Protein AF-A0A326UQ33-F1 (afdb_monomer_lite)

Secondary structure (DSSP, 8-state):
---TT---EEEEEEEBTTTTB-PPPTTBHHHHHHTT-SSEEEEE-GGGTTS-HHHHHTPBPPP--SS-TT-----TTHHHH-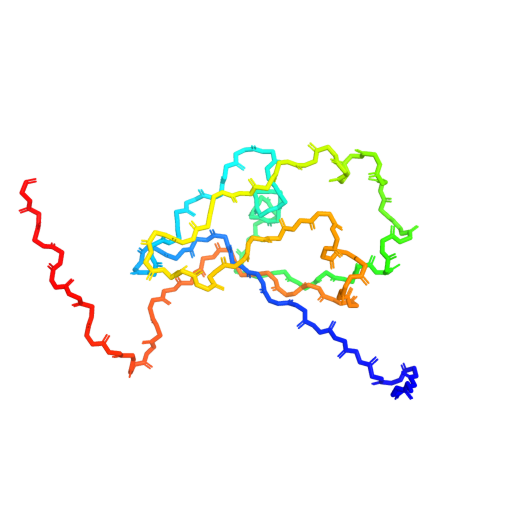SEEEEEEE-PPPTTPPPPP-----

Radius of gyration: 15.44 Å; chains: 1; bounding box: 49×25×42 Å

Foldseek 3Di:
DPDPPDFFEAEEEQDEVLQQRHGWDPQAPSNVLLVVDDFKDKDFLCLVPPPDLVSQQSGDFTDFGPRDPPTDTDHSCNSNVGRMYIYGHYDYDDVVDDDRPPPDDD

Organism: Thermosporothrix hazakensis (NCBI:txid644383)

Structure (mmCIF, N/CA/C/O backbone):
data_AF-A0A326UQ33-F1
#
_entry.id   AF-A0A326UQ33-F1
#
loop_
_atom_site.group_PDB
_atom_site.id
_atom_site.type_symbol
_atom_site.label_atom_id
_atom_site.label_alt_id
_atom_site.label_comp_id
_atom_site.label_asym_id
_atom_site.label_entity_id
_atom_site.label_seq_id
_atom_site.pdbx_PDB_ins_code
_atom_site.Cartn_x
_atom_site.Cartn_y
_atom_site.Cartn_z
_atom_site.occupancy
_atom_site.B_iso_or_equiv
_atom_site.auth_seq_id
_atom_site.auth_comp_id
_atom_site.auth_asym_id
_atom_site.auth_atom_id
_atom_site.pdbx_PDB_model_num
ATOM 1 N N . MET A 1 1 ? -24.751 6.966 1.669 1.00 67.38 1 MET A N 1
ATOM 2 C CA . MET A 1 1 ? -23.766 5.941 2.084 1.00 67.38 1 MET A CA 1
ATOM 3 C C . MET A 1 1 ? -24.245 4.586 1.590 1.00 67.38 1 MET A C 1
ATOM 5 O O . MET A 1 1 ? -25.444 4.355 1.640 1.00 67.38 1 MET A O 1
ATOM 9 N N . LEU A 1 2 ? -23.343 3.726 1.110 1.00 82.56 2 LEU A N 1
ATOM 10 C CA . LEU A 1 2 ? -23.676 2.460 0.432 1.00 82.56 2 LEU A CA 1
ATOM 11 C C . LEU A 1 2 ? -23.938 1.271 1.390 1.00 82.56 2 LEU A C 1
ATOM 13 O O . LEU A 1 2 ? -24.208 0.164 0.939 1.00 82.56 2 LEU A O 1
ATOM 17 N N . GLY A 1 3 ? -23.934 1.508 2.708 1.00 84.19 3 GLY A N 1
ATOM 18 C CA . GLY A 1 3 ? -24.274 0.511 3.731 1.00 84.19 3 GLY A CA 1
ATOM 19 C C . GLY A 1 3 ? -23.118 -0.423 4.109 1.00 84.19 3 GLY A C 1
ATOM 20 O O . GLY A 1 3 ? -22.003 -0.277 3.625 1.00 84.19 3 GLY A O 1
ATOM 21 N N . THR A 1 4 ? -23.388 -1.384 4.998 1.00 83.19 4 THR A N 1
ATOM 22 C CA . THR A 1 4 ? -22.392 -2.297 5.605 1.00 83.19 4 THR A CA 1
ATOM 23 C C . THR A 1 4 ? -21.918 -3.429 4.691 1.00 83.19 4 T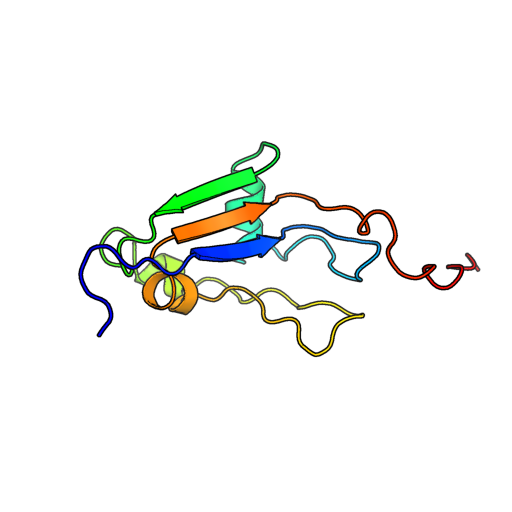HR A C 1
ATOM 25 O O . THR A 1 4 ? -21.045 -4.199 5.079 1.00 83.19 4 THR A O 1
ATOM 28 N N . GLN A 1 5 ? -22.500 -3.555 3.497 1.00 87.69 5 GLN A N 1
ATOM 29 C CA . GLN A 1 5 ? -22.102 -4.541 2.484 1.00 87.69 5 GLN A CA 1
ATOM 30 C C . GLN A 1 5 ? -21.223 -3.938 1.383 1.00 87.69 5 GLN A C 1
ATOM 32 O O . GLN A 1 5 ? -20.773 -4.658 0.496 1.00 87.69 5 GLN A O 1
ATOM 37 N N . TYR A 1 6 ? -20.985 -2.627 1.427 1.00 90.81 6 TYR A N 1
ATOM 38 C CA . TYR A 1 6 ? -20.071 -1.954 0.520 1.00 90.81 6 TYR A CA 1
ATOM 39 C C . TYR A 1 6 ? -18.692 -1.858 1.166 1.00 90.81 6 TYR A C 1
ATOM 41 O O . TYR A 1 6 ? -18.584 -1.382 2.293 1.00 90.81 6 TYR A O 1
ATOM 49 N N . ALA A 1 7 ? -17.663 -2.300 0.445 1.00 92.50 7 ALA A N 1
ATOM 50 C CA . ALA A 1 7 ? -16.277 -2.234 0.886 1.00 92.50 7 ALA A CA 1
ATOM 51 C C . ALA A 1 7 ? -15.407 -1.594 -0.198 1.00 92.50 7 ALA A C 1
ATOM 53 O O . ALA A 1 7 ? -15.562 -1.895 -1.386 1.00 92.50 7 ALA A O 1
ATOM 54 N N . ILE A 1 8 ? -14.477 -0.744 0.221 1.00 94.12 8 ILE A N 1
ATOM 55 C CA . ILE A 1 8 ? -13.459 -0.146 -0.637 1.00 94.12 8 ILE A CA 1
ATOM 56 C C . ILE A 1 8 ? -12.153 -0.908 -0.425 1.00 94.12 8 ILE A C 1
ATOM 58 O O . ILE A 1 8 ? -11.629 -0.980 0.688 1.00 94.12 8 ILE A O 1
ATOM 62 N N . ILE A 1 9 ? -11.629 -1.480 -1.508 1.00 95.62 9 ILE A N 1
ATOM 63 C CA . ILE A 1 9 ? -10.348 -2.185 -1.507 1.00 95.62 9 ILE A CA 1
ATOM 64 C C . ILE A 1 9 ? -9.324 -1.311 -2.223 1.00 95.62 9 ILE A C 1
ATOM 66 O O . ILE A 1 9 ? -9.451 -1.064 -3.423 1.00 95.62 9 ILE A O 1
ATOM 70 N N . GLY A 1 10 ? -8.314 -0.857 -1.486 1.00 94.62 10 GLY A N 1
ATOM 71 C CA . GLY A 1 10 ? -7.138 -0.212 -2.060 1.00 94.62 10 GLY A CA 1
ATOM 72 C C . GLY A 1 10 ? -6.142 -1.264 -2.536 1.00 94.62 10 GLY A C 1
ATOM 73 O O . GLY A 1 10 ? -5.947 -2.284 -1.873 1.00 94.62 10 GLY A O 1
ATOM 74 N N . THR A 1 11 ? -5.499 -1.030 -3.677 1.00 94.19 11 THR A N 1
ATOM 75 C CA . THR A 1 11 ? -4.429 -1.897 -4.182 1.00 94.19 11 THR A CA 1
ATOM 76 C C . THR A 1 11 ? -3.091 -1.181 -4.122 1.00 94.19 11 THR A C 1
ATOM 78 O O . THR A 1 11 ? -2.973 -0.074 -4.643 1.00 94.19 11 THR A O 1
ATOM 81 N N . GLY A 1 12 ? -2.086 -1.826 -3.538 1.00 93.88 12 GLY A N 1
ATOM 82 C CA . GLY A 1 12 ? -0.712 -1.334 -3.492 1.00 93.88 12 GLY A CA 1
ATOM 83 C C . GLY A 1 12 ? 0.267 -2.318 -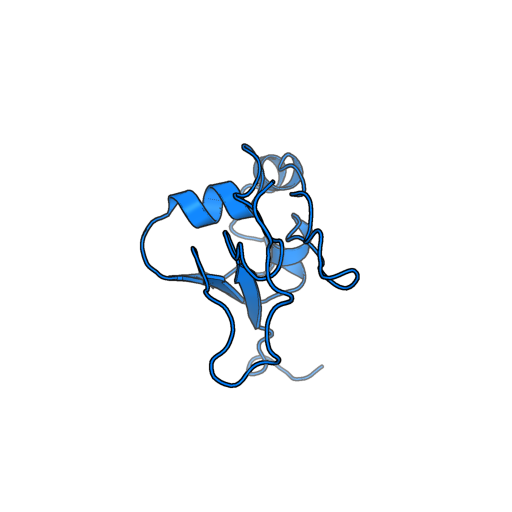4.124 1.00 93.88 12 GLY A C 1
ATOM 84 O O . GLY A 1 12 ? -0.027 -3.507 -4.264 1.00 93.88 12 GLY A O 1
ATOM 85 N N . VAL A 1 13 ? 1.446 -1.815 -4.485 1.00 94.56 13 VAL A N 1
ATOM 86 C CA . VAL A 1 13 ? 2.536 -2.618 -5.046 1.00 94.56 13 VAL A CA 1
ATOM 87 C C . VAL A 1 13 ? 3.873 -2.260 -4.397 1.00 94.56 13 VAL A C 1
ATOM 89 O O . VAL A 1 13 ? 4.161 -1.086 -4.152 1.00 94.56 13 VAL A O 1
ATOM 92 N N . GLY A 1 14 ? 4.694 -3.274 -4.124 1.00 95.00 14 GLY A N 1
ATOM 93 C CA . GLY A 1 14 ? 6.067 -3.109 -3.650 1.00 95.00 14 GLY A CA 1
ATOM 94 C C . GLY A 1 14 ? 7.005 -2.712 -4.786 1.00 95.00 14 GLY A C 1
ATOM 95 O O . GLY A 1 14 ? 7.521 -1.595 -4.799 1.00 95.00 14 GLY A O 1
ATOM 96 N N . VAL A 1 15 ? 7.196 -3.600 -5.760 1.00 94.44 15 VAL A N 1
ATOM 97 C CA . VAL A 1 15 ? 8.128 -3.411 -6.884 1.00 94.44 15 VAL A CA 1
ATOM 98 C C . VAL A 1 15 ? 7.420 -3.577 -8.225 1.00 94.44 15 VAL A C 1
ATOM 100 O O . VAL A 1 15 ? 6.645 -4.507 -8.425 1.00 94.44 15 VAL A O 1
ATOM 103 N N . SER A 1 16 ? 7.725 -2.693 -9.173 1.00 93.00 16 SER A N 1
ATOM 104 C CA . SER A 1 16 ? 7.415 -2.886 -10.591 1.00 93.00 16 SER A CA 1
ATOM 105 C C . SER A 1 16 ? 8.402 -2.089 -11.442 1.00 93.00 16 SER A C 1
ATOM 107 O O . SER A 1 16 ? 8.191 -0.910 -11.751 1.00 93.00 16 SER A O 1
ATOM 109 N N . LYS A 1 17 ? 9.530 -2.717 -11.783 1.00 91.00 17 LYS A N 1
ATOM 110 C CA . LYS A 1 17 ? 10.682 -2.044 -12.409 1.00 91.00 17 LYS A CA 1
ATOM 111 C C . LYS A 1 17 ? 10.329 -1.462 -13.773 1.00 91.00 17 LYS A C 1
ATOM 113 O O . LYS A 1 17 ? 10.680 -0.321 -14.079 1.00 91.00 17 LYS A O 1
ATOM 118 N N . GLU A 1 18 ? 9.579 -2.210 -14.569 1.00 89.06 18 GLU A N 1
ATOM 119 C CA . GLU A 1 18 ? 9.123 -1.816 -15.900 1.00 89.06 18 GLU A CA 1
ATOM 120 C C . GLU A 1 18 ? 8.277 -0.541 -15.840 1.00 89.06 18 GLU A C 1
ATOM 122 O O . GLU A 1 18 ? 8.440 0.354 -16.676 1.00 89.06 18 GLU A O 1
ATOM 127 N N . ASN A 1 19 ? 7.462 -0.414 -14.789 1.00 88.25 19 ASN A N 1
ATOM 128 C CA . ASN A 1 19 ? 6.619 0.745 -14.504 1.00 88.25 19 ASN A CA 1
ATOM 129 C C . ASN A 1 19 ? 7.331 1.830 -13.673 1.00 88.25 19 ASN A C 1
ATOM 131 O O . ASN A 1 19 ? 6.684 2.762 -13.197 1.00 88.25 19 ASN A O 1
ATOM 135 N N . GLY A 1 20 ? 8.653 1.741 -13.492 1.00 90.38 20 GLY A N 1
ATOM 136 C CA . GLY A 1 20 ? 9.442 2.749 -12.777 1.00 90.38 20 GLY A CA 1
ATOM 137 C C . GLY A 1 20 ? 9.195 2.790 -11.268 1.00 90.38 20 GLY A C 1
ATOM 138 O O . GLY A 1 20 ? 9.450 3.818 -10.644 1.00 90.38 20 GLY A O 1
ATOM 139 N N . ILE A 1 21 ? 8.681 1.706 -10.686 1.00 93.00 21 ILE A N 1
ATOM 140 C CA . ILE A 1 21 ? 8.443 1.556 -9.248 1.00 93.00 21 ILE A CA 1
ATOM 141 C C . ILE A 1 21 ? 9.577 0.694 -8.686 1.00 93.00 21 ILE A C 1
ATOM 143 O O . ILE A 1 21 ? 9.603 -0.524 -8.866 1.00 93.00 21 ILE A O 1
ATOM 147 N N . ALA A 1 22 ? 10.545 1.341 -8.041 1.00 93.06 22 ALA A N 1
ATOM 148 C CA . ALA A 1 22 ? 11.677 0.667 -7.409 1.00 93.06 22 ALA A CA 1
ATOM 149 C C . ALA A 1 22 ? 11.267 -0.035 -6.101 1.00 93.06 22 ALA A C 1
ATOM 151 O O . ALA A 1 22 ? 10.114 0.047 -5.676 1.00 93.06 22 ALA A O 1
ATOM 152 N N . SER A 1 23 ? 12.217 -0.704 -5.444 1.00 93.88 23 SER A N 1
ATOM 153 C CA . SER A 1 23 ? 12.018 -1.190 -4.076 1.00 93.88 23 SER A CA 1
ATOM 154 C C . SER A 1 23 ? 11.608 -0.047 -3.147 1.00 93.88 23 SER A C 1
ATOM 156 O O . SER A 1 23 ? 12.190 1.035 -3.245 1.00 93.88 23 SER A O 1
ATOM 158 N N . PRO A 1 24 ? 10.614 -0.264 -2.270 1.00 94.81 24 PRO A N 1
ATOM 159 C CA . PRO A 1 24 ? 10.174 0.762 -1.337 1.00 94.81 24 PRO A CA 1
ATOM 160 C C . PRO A 1 24 ? 11.281 1.086 -0.329 1.00 94.81 24 PRO A C 1
ATOM 162 O O . PRO A 1 24 ? 12.035 0.203 0.089 1.00 94.81 24 PRO A O 1
ATOM 165 N N . GLU A 1 25 ? 11.370 2.351 0.067 1.00 94.81 25 GLU A N 1
ATOM 166 C CA . GLU A 1 25 ? 12.353 2.821 1.037 1.00 94.81 25 GLU A CA 1
ATOM 167 C C . GLU A 1 25 ? 12.099 2.223 2.423 1.00 94.81 25 GLU A C 1
ATOM 169 O O . GLU A 1 25 ? 10.952 2.021 2.836 1.00 94.81 25 GLU A O 1
ATOM 174 N N . GLU A 1 26 ? 13.176 1.965 3.168 1.00 93.56 26 GLU A N 1
ATOM 175 C CA . GLU A 1 26 ? 13.079 1.474 4.540 1.00 93.56 26 GLU A CA 1
ATOM 176 C C . GLU A 1 26 ? 12.237 2.425 5.404 1.00 93.56 26 GLU A C 1
ATOM 178 O O . GLU A 1 26 ? 12.315 3.648 5.294 1.00 93.56 26 GLU A O 1
ATOM 183 N N . GLY A 1 27 ? 11.391 1.849 6.258 1.00 91.19 27 GLY A N 1
ATOM 184 C CA . GLY A 1 27 ? 10.482 2.613 7.112 1.00 91.19 27 GLY A CA 1
ATOM 185 C C . GLY A 1 27 ? 9.189 3.059 6.428 1.00 91.19 27 GLY A C 1
ATOM 186 O O . GLY A 1 27 ? 8.300 3.549 7.126 1.00 91.19 27 GLY A O 1
ATOM 187 N N . SER A 1 28 ? 9.035 2.842 5.116 1.00 94.38 28 SER A N 1
ATOM 188 C CA . SER A 1 28 ? 7.750 3.036 4.439 1.00 94.38 28 SER A CA 1
ATOM 189 C C . SER A 1 28 ? 6.744 1.926 4.735 1.00 94.38 28 SER A C 1
ATOM 191 O O . SER A 1 28 ? 7.102 0.809 5.134 1.00 94.38 28 SER A O 1
ATOM 193 N N . LEU A 1 29 ? 5.461 2.228 4.527 1.00 93.25 29 LEU A N 1
ATOM 194 C CA . LEU A 1 29 ? 4.395 1.240 4.661 1.00 93.25 29 LEU A CA 1
ATOM 195 C C . LEU A 1 29 ? 4.589 0.084 3.670 1.00 93.25 29 LEU A C 1
ATOM 197 O O . LEU A 1 29 ? 4.528 -1.083 4.058 1.00 93.25 29 LEU A O 1
ATOM 201 N N . GLU A 1 30 ? 4.902 0.385 2.414 1.00 95.12 30 GLU A N 1
ATOM 202 C CA . GLU A 1 30 ? 5.151 -0.619 1.383 1.00 95.12 30 GLU A CA 1
ATOM 203 C C . GLU A 1 30 ? 6.363 -1.494 1.703 1.00 95.12 30 GLU A C 1
ATOM 205 O O . GLU A 1 30 ? 6.325 -2.687 1.405 1.00 95.12 30 GLU A O 1
ATOM 210 N N . ALA A 1 31 ? 7.407 -0.971 2.354 1.00 94.44 31 ALA A N 1
ATOM 211 C CA . ALA A 1 31 ? 8.527 -1.798 2.806 1.00 94.44 31 ALA A CA 1
ATOM 212 C C . ALA A 1 31 ? 8.092 -2.809 3.875 1.00 94.44 31 ALA A C 1
ATOM 214 O O . ALA A 1 31 ? 8.437 -3.990 3.783 1.00 94.44 31 ALA A O 1
ATOM 215 N N . ARG A 1 32 ? 7.270 -2.385 4.845 1.00 92.56 32 ARG A N 1
ATOM 216 C CA . ARG A 1 32 ? 6.713 -3.293 5.865 1.00 92.56 32 ARG A CA 1
ATOM 217 C C . ARG A 1 32 ? 5.808 -4.357 5.253 1.00 92.56 32 ARG A C 1
ATOM 219 O O . ARG A 1 32 ? 5.910 -5.522 5.625 1.00 92.56 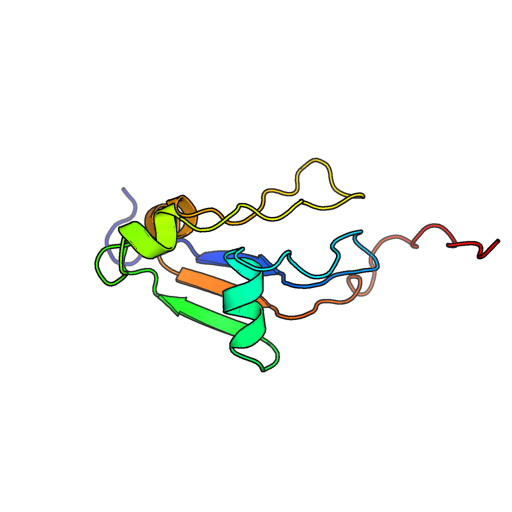32 ARG A O 1
ATOM 226 N N . LEU A 1 33 ? 4.952 -3.970 4.308 1.00 92.56 33 LEU A N 1
ATOM 227 C CA . LEU A 1 33 ? 4.070 -4.904 3.607 1.00 92.56 33 LEU A CA 1
ATOM 228 C C . LEU A 1 33 ? 4.867 -5.872 2.729 1.00 92.56 33 LEU A C 1
ATOM 230 O O . LEU A 1 33 ? 4.590 -7.067 2.734 1.00 92.56 33 LEU A O 1
ATOM 234 N N . THR A 1 34 ? 5.917 -5.395 2.058 1.00 93.62 34 THR A N 1
ATOM 235 C CA . THR A 1 34 ? 6.811 -6.245 1.260 1.00 93.62 34 THR A CA 1
ATOM 236 C C . THR A 1 34 ? 7.535 -7.273 2.133 1.00 93.62 34 THR A C 1
ATOM 238 O O . THR A 1 34 ? 7.698 -8.425 1.726 1.00 93.62 34 THR A O 1
ATOM 241 N N . ALA A 1 35 ? 7.913 -6.894 3.357 1.00 93.25 35 ALA A N 1
ATOM 242 C CA . ALA A 1 35 ? 8.585 -7.772 4.312 1.00 93.25 35 ALA A CA 1
ATOM 243 C C . ALA A 1 35 ? 7.698 -8.906 4.864 1.00 93.25 35 ALA A C 1
ATOM 245 O O . ALA A 1 35 ? 8.237 -9.861 5.421 1.00 93.25 35 ALA A O 1
ATOM 246 N N . LEU A 1 36 ? 6.370 -8.855 4.679 1.00 90.94 36 LEU A N 1
ATOM 247 C CA . LEU A 1 36 ? 5.479 -9.979 5.016 1.00 90.94 36 LEU A CA 1
ATOM 248 C C . LEU A 1 36 ? 5.796 -11.241 4.192 1.00 90.94 36 LEU A C 1
ATOM 250 O O . LEU A 1 36 ? 5.450 -12.346 4.609 1.00 90.94 36 LEU A O 1
ATOM 254 N N . GLY A 1 37 ? 6.486 -11.077 3.056 1.00 86.25 37 GLY A N 1
ATOM 255 C CA . GLY A 1 37 ? 6.830 -12.149 2.128 1.00 86.25 37 GLY A CA 1
ATOM 256 C C . GLY A 1 37 ? 5.627 -12.713 1.361 1.00 86.25 37 GLY A C 1
ATOM 257 O O . GLY A 1 37 ? 4.472 -12.416 1.646 1.00 86.25 37 GLY A O 1
ATOM 258 N N . GLY A 1 38 ? 5.912 -13.563 0.372 1.00 90.50 38 GLY A N 1
ATOM 259 C CA . GLY A 1 38 ? 4.897 -14.135 -0.516 1.00 90.50 38 GLY A CA 1
ATOM 260 C C . GLY A 1 38 ? 4.625 -13.283 -1.759 1.00 90.50 38 GLY A C 1
ATOM 261 O O . GLY A 1 38 ? 5.342 -12.331 -2.049 1.00 90.50 38 GLY A O 1
ATOM 262 N N . ALA A 1 39 ? 3.614 -13.676 -2.539 1.00 92.38 39 ALA A N 1
ATOM 263 C CA . ALA A 1 39 ? 3.259 -12.986 -3.784 1.00 92.38 39 ALA A CA 1
ATOM 264 C C . ALA A 1 39 ? 2.355 -11.767 -3.540 1.00 92.38 39 ALA A C 1
ATOM 266 O O . ALA A 1 39 ? 2.503 -10.731 -4.190 1.00 92.38 39 ALA A O 1
ATOM 267 N N . ALA A 1 40 ? 1.420 -11.890 -2.595 1.00 95.25 40 ALA A N 1
ATOM 268 C CA . ALA A 1 40 ? 0.481 -10.843 -2.224 1.00 95.25 40 ALA A CA 1
ATOM 269 C C . ALA A 1 40 ? -0.065 -11.054 -0.805 1.00 95.25 40 ALA A C 1
ATOM 271 O O . ALA A 1 40 ? -0.120 -12.186 -0.316 1.00 95.25 40 ALA A O 1
ATOM 272 N N . ALA A 1 41 ? -0.548 -9.974 -0.198 1.00 94.50 41 ALA A N 1
ATOM 273 C CA . ALA A 1 41 ? -1.260 -9.973 1.072 1.00 94.50 41 ALA A CA 1
ATOM 274 C C . ALA A 1 41 ? -2.582 -9.202 0.946 1.00 94.50 41 ALA A C 1
ATOM 276 O O . ALA A 1 41 ? -2.645 -8.169 0.285 1.00 94.50 41 ALA A O 1
ATOM 277 N N . LEU A 1 42 ? -3.638 -9.682 1.606 1.00 95.31 42 LEU A N 1
ATOM 278 C CA . LEU A 1 42 ? -4.894 -8.948 1.774 1.00 95.31 42 LEU A CA 1
ATOM 279 C C . LEU A 1 42 ? -5.067 -8.612 3.254 1.00 95.31 42 LEU A C 1
ATOM 281 O O . LEU A 1 42 ? -5.190 -9.513 4.084 1.00 95.31 42 LEU A O 1
ATOM 285 N N . LEU A 1 43 ? -5.074 -7.322 3.580 1.00 93.00 43 LEU A N 1
ATOM 286 C CA . LEU A 1 43 ? -5.088 -6.833 4.952 1.00 93.00 43 LEU A CA 1
ATOM 287 C C . LEU A 1 43 ? -6.387 -6.076 5.243 1.00 93.00 43 LEU A C 1
ATOM 289 O O . LEU A 1 43 ? -6.644 -5.061 4.597 1.00 93.00 43 LEU A O 1
ATOM 293 N N . PRO A 1 44 ? -7.198 -6.507 6.222 1.00 93.62 44 PRO A N 1
ATOM 294 C CA . PRO A 1 44 ? -8.268 -5.668 6.748 1.00 93.62 44 PRO A CA 1
ATOM 295 C C . PRO A 1 44 ? -7.668 -4.486 7.519 1.00 93.62 44 PRO A C 1
ATOM 297 O O . PRO A 1 44 ? -6.847 -4.678 8.420 1.00 93.62 44 PRO A O 1
ATOM 300 N N . THR A 1 45 ? -8.088 -3.264 7.200 1.00 92.31 45 THR A N 1
ATOM 301 C CA . THR A 1 45 ? -7.568 -2.046 7.852 1.00 92.31 45 THR A CA 1
ATOM 302 C C . THR A 1 45 ? -8.280 -1.747 9.171 1.00 92.31 45 THR A C 1
ATOM 304 O O . THR A 1 45 ? -7.735 -1.075 10.050 1.00 92.31 45 THR A O 1
ATOM 307 N N . TYR A 1 46 ? -9.515 -2.247 9.314 1.00 90.25 46 TYR A N 1
ATOM 308 C CA . TYR A 1 46 ? -10.422 -1.949 10.424 1.00 90.25 46 TYR A CA 1
ATOM 309 C C . TYR A 1 46 ? -10.584 -0.439 10.677 1.00 90.25 46 TYR A C 1
ATOM 311 O O . TYR A 1 46 ? -10.721 -0.013 11.831 1.00 90.25 46 TYR A O 1
ATOM 319 N N . ASN A 1 47 ? -10.541 0.366 9.610 1.00 86.56 47 ASN A N 1
ATOM 320 C CA . ASN A 1 47 ? -10.582 1.832 9.633 1.00 86.56 47 ASN A CA 1
ATOM 321 C C . ASN A 1 47 ? -9.531 2.428 10.586 1.00 86.56 47 ASN A C 1
ATOM 323 O O . ASN A 1 47 ? -9.830 3.329 11.371 1.00 86.56 47 ASN A O 1
ATOM 327 N N . GLY A 1 48 ? -8.339 1.828 10.623 1.00 85.69 48 GLY A N 1
ATOM 328 C CA . GLY A 1 48 ? -7.226 2.232 11.482 1.00 85.69 48 GLY A CA 1
ATOM 329 C C . GLY A 1 48 ? -7.396 1.916 12.974 1.00 85.69 48 GLY A C 1
ATOM 330 O O . GLY A 1 48 ? -6.472 2.139 13.750 1.00 85.69 48 GLY A O 1
ATOM 331 N N . LYS A 1 49 ? -8.534 1.360 13.416 1.00 86.06 49 LYS A N 1
ATOM 332 C CA . LYS A 1 49 ? -8.860 1.213 14.854 1.00 86.06 49 LYS A CA 1
ATOM 333 C C . LYS A 1 49 ? -8.083 0.120 15.581 1.00 86.06 49 LYS A C 1
ATOM 335 O O . LYS A 1 49 ? -8.057 0.107 16.808 1.00 86.06 49 LYS A O 1
ATOM 340 N N . ARG A 1 50 ? -7.527 -0.844 14.847 1.00 85.94 50 ARG A N 1
ATOM 341 C CA . ARG A 1 50 ? -6.800 -1.994 15.416 1.00 85.94 50 ARG A CA 1
ATOM 342 C C . ARG A 1 50 ? -5.290 -1.887 15.258 1.00 85.94 50 ARG A C 1
ATOM 344 O O . ARG A 1 50 ? -4.585 -2.856 15.523 1.00 85.94 50 ARG A O 1
ATOM 351 N N . LEU A 1 51 ? -4.808 -0.738 14.804 1.00 79.88 51 LEU A N 1
ATOM 352 C CA . LEU A 1 51 ? -3.409 -0.539 14.493 1.00 79.88 51 LEU A CA 1
ATOM 353 C C . LEU A 1 51 ? -2.781 0.488 15.445 1.00 79.88 51 LEU A C 1
ATOM 355 O O . LEU A 1 51 ? -3.462 1.433 15.849 1.00 79.88 51 LEU A O 1
ATOM 359 N N . PRO A 1 52 ? -1.494 0.336 15.801 1.00 81.75 52 PRO A N 1
ATOM 360 C CA . PRO A 1 52 ? -0.787 1.320 16.612 1.00 81.75 52 PRO A CA 1
ATOM 361 C C . PRO A 1 52 ? -0.639 2.634 15.832 1.00 81.75 52 PRO A C 1
ATOM 363 O O . PRO A 1 52 ? 0.208 2.772 14.950 1.00 81.75 52 PRO A O 1
ATOM 366 N N . THR A 1 53 ? -1.488 3.612 16.155 1.00 76.12 53 THR A N 1
ATOM 367 C CA . THR A 1 53 ? -1.628 4.868 15.401 1.00 76.12 53 THR A CA 1
ATOM 368 C C . THR A 1 53 ? -0.331 5.675 15.355 1.00 76.12 53 THR A C 1
ATOM 370 O O . THR A 1 53 ? -0.018 6.270 14.331 1.00 76.12 53 THR A O 1
ATOM 373 N N . THR A 1 54 ? 0.457 5.663 16.432 1.00 82.06 54 THR A N 1
ATOM 374 C CA . THR A 1 54 ? 1.742 6.372 16.511 1.00 82.06 54 THR A CA 1
ATOM 375 C C . THR A 1 54 ? 2.817 5.747 15.629 1.00 82.06 54 THR A C 1
ATOM 377 O O . THR A 1 54 ? 3.563 6.472 14.981 1.00 82.06 54 THR A O 1
ATOM 380 N N . GLU A 1 55 ? 2.891 4.417 15.567 1.00 83.19 55 GLU A N 1
ATOM 381 C CA . GLU A 1 55 ? 3.857 3.722 14.710 1.00 83.19 55 GLU A CA 1
ATOM 382 C C . GLU A 1 55 ? 3.523 3.893 13.231 1.00 83.19 55 GLU A C 1
ATOM 384 O O . GLU A 1 55 ? 4.429 4.028 12.415 1.00 83.19 55 GLU A O 1
ATOM 389 N N . ILE A 1 56 ? 2.231 3.918 12.895 1.00 84.56 56 ILE A N 1
ATOM 390 C CA . ILE A 1 56 ? 1.765 4.147 11.526 1.00 84.56 56 ILE A CA 1
ATOM 391 C C . ILE A 1 56 ? 1.974 5.597 11.099 1.00 84.56 56 ILE A C 1
ATOM 393 O O . ILE A 1 56 ? 2.429 5.841 9.987 1.00 84.56 56 ILE A O 1
ATOM 397 N N . ALA A 1 57 ? 1.682 6.559 11.974 1.00 84.31 57 ALA A N 1
ATOM 398 C CA . ALA A 1 57 ? 1.912 7.973 11.689 1.00 84.31 57 ALA A CA 1
ATOM 399 C C . ALA A 1 57 ? 3.404 8.316 11.537 1.00 84.31 57 ALA A C 1
ATOM 401 O O . ALA A 1 57 ? 3.738 9.306 10.895 1.00 84.31 57 ALA A O 1
ATOM 402 N N . ALA A 1 58 ? 4.297 7.508 12.118 1.00 88.38 58 ALA A N 1
ATOM 403 C CA . ALA A 1 58 ? 5.743 7.654 11.976 1.00 88.38 58 ALA A CA 1
ATOM 404 C C . ALA A 1 58 ? 6.306 7.013 10.693 1.00 88.38 58 ALA A C 1
ATOM 406 O O . ALA A 1 58 ? 7.510 7.113 10.454 1.00 88.38 58 ALA A O 1
ATOM 407 N N . LEU A 1 59 ? 5.479 6.332 9.889 1.00 89.06 59 LEU A N 1
ATOM 408 C CA . LEU A 1 59 ? 5.932 5.745 8.630 1.00 89.06 59 LEU A CA 1
ATOM 409 C C . LEU A 1 59 ? 6.247 6.839 7.619 1.00 89.06 59 LEU A C 1
ATOM 411 O O . LEU A 1 59 ? 5.470 7.771 7.415 1.00 89.06 59 LEU A O 1
ATOM 415 N N . SER A 1 60 ? 7.374 6.671 6.941 1.00 90.94 60 SER A N 1
ATOM 416 C CA . SER A 1 60 ? 7.719 7.504 5.799 1.00 90.94 60 SER A CA 1
ATOM 417 C C . SER A 1 60 ? 6.832 7.147 4.612 1.00 90.94 60 SER A C 1
ATOM 419 O O . SER A 1 60 ? 6.519 5.982 4.370 1.00 90.94 60 SER A O 1
ATOM 421 N N . THR A 1 61 ? 6.473 8.139 3.815 1.00 90.62 61 THR A N 1
ATOM 422 C CA . THR A 1 61 ? 5.863 7.888 2.511 1.00 90.62 61 THR A CA 1
ATOM 423 C C . THR A 1 61 ? 6.960 7.502 1.520 1.00 90.62 61 THR A C 1
ATOM 425 O O . THR A 1 61 ? 7.973 8.199 1.431 1.00 90.62 61 THR A O 1
ATOM 428 N N . ARG A 1 62 ? 6.779 6.399 0.782 1.00 93.06 62 ARG A N 1
ATOM 429 C CA . ARG A 1 62 ? 7.736 5.991 -0.259 1.00 93.06 62 ARG A CA 1
ATOM 430 C C . ARG A 1 62 ? 7.801 7.003 -1.402 1.00 93.06 62 ARG A C 1
ATOM 432 O O . ARG A 1 62 ? 6.818 7.700 -1.681 1.00 93.06 62 ARG A O 1
ATOM 439 N N . THR A 1 63 ? 8.899 7.005 -2.151 1.00 87.62 63 THR A N 1
ATOM 440 C CA . THR A 1 63 ? 8.921 7.692 -3.446 1.00 87.62 63 THR A CA 1
ATOM 441 C C . THR A 1 63 ? 8.065 6.909 -4.441 1.00 87.62 63 THR A C 1
ATOM 443 O O . THR A 1 63 ? 8.051 5.672 -4.462 1.00 87.62 63 THR A O 1
ATOM 446 N N . GLY A 1 64 ? 7.295 7.647 -5.239 1.00 85.38 64 GLY A N 1
ATOM 447 C CA . GLY A 1 64 ? 6.378 7.079 -6.216 1.00 85.38 64 GLY A CA 1
ATOM 448 C C . GLY A 1 64 ? 7.054 6.492 -7.455 1.00 85.38 64 GLY A C 1
ATOM 449 O O . GLY A 1 64 ? 8.244 6.184 -7.470 1.00 85.38 64 GLY A O 1
ATOM 450 N N . SER A 1 65 ? 6.278 6.344 -8.526 1.00 88.56 65 SER A N 1
ATOM 451 C CA . SER A 1 65 ? 6.804 5.901 -9.817 1.00 88.56 65 SER A CA 1
ATOM 452 C C . SER A 1 65 ? 7.566 7.020 -10.530 1.00 88.56 65 SER A C 1
ATOM 454 O O . SER A 1 65 ? 7.075 8.140 -10.657 1.00 88.56 65 SER A O 1
ATOM 456 N N . THR A 1 66 ? 8.726 6.690 -11.101 1.00 87.94 66 THR A N 1
ATOM 457 C CA . THR A 1 66 ? 9.471 7.595 -11.996 1.00 87.94 66 THR A CA 1
ATOM 458 C C . THR A 1 66 ? 8.852 7.715 -13.392 1.00 87.94 66 THR A C 1
ATOM 460 O O . THR A 1 66 ? 9.218 8.615 -14.146 1.00 87.94 66 THR A O 1
ATOM 463 N N . LYS A 1 67 ? 7.919 6.820 -13.751 1.00 87.50 67 LYS A N 1
ATOM 464 C CA . LYS A 1 67 ? 7.266 6.764 -15.073 1.00 87.50 67 LYS A CA 1
ATOM 465 C C . LYS A 1 67 ? 5.770 7.085 -15.037 1.00 87.50 67 LYS A C 1
ATOM 467 O O . LYS A 1 67 ? 5.187 7.331 -16.088 1.00 87.50 67 LYS A O 1
ATOM 472 N N . ASN A 1 68 ? 5.144 7.078 -13.860 1.00 84.94 68 ASN A N 1
ATOM 473 C CA . ASN A 1 68 ? 3.720 7.338 -13.685 1.00 84.94 68 ASN A CA 1
ATOM 474 C C . ASN A 1 68 ? 3.493 8.506 -12.716 1.00 84.94 68 ASN A C 1
ATOM 476 O O . ASN A 1 68 ? 3.573 8.347 -11.500 1.00 84.94 68 ASN A O 1
ATOM 480 N N . THR A 1 69 ? 3.147 9.669 -13.267 1.00 84.06 69 THR A N 1
ATOM 481 C CA . THR A 1 69 ? 2.887 10.904 -12.510 1.00 84.06 69 THR A CA 1
ATOM 482 C C . THR A 1 69 ? 1.594 10.869 -11.701 1.00 84.06 69 THR A C 1
ATOM 484 O O . THR A 1 69 ? 1.418 11.700 -10.815 1.00 84.06 69 THR A O 1
ATOM 487 N N . THR A 1 70 ? 0.693 9.921 -11.976 1.00 86.12 70 THR A N 1
ATOM 488 C CA . THR A 1 70 ? -0.534 9.720 -11.194 1.00 86.12 70 THR A CA 1
ATOM 489 C C . THR A 1 70 ? -0.361 8.657 -10.113 1.00 86.12 70 THR A C 1
ATOM 491 O O . THR A 1 70 ? -1.339 8.281 -9.468 1.00 86.12 70 THR A O 1
ATOM 494 N N . TYR A 1 71 ? 0.851 8.121 -9.937 1.00 86.31 71 TYR A N 1
ATOM 495 C CA . TYR A 1 71 ? 1.139 7.205 -8.845 1.00 86.31 71 TYR A CA 1
ATOM 496 C C . TYR A 1 71 ? 1.036 7.951 -7.517 1.00 86.31 71 TYR A C 1
ATOM 498 O O . TYR A 1 71 ? 1.709 8.962 -7.315 1.00 86.31 71 TYR A O 1
ATOM 506 N N . PHE A 1 72 ? 0.245 7.410 -6.595 1.00 90.50 72 PHE A N 1
ATOM 507 C CA . PHE A 1 72 ? 0.209 7.866 -5.217 1.00 90.50 72 PHE A CA 1
ATOM 508 C C . PHE A 1 72 ? 0.704 6.735 -4.298 1.00 90.50 72 PHE A C 1
ATOM 510 O O . PHE A 1 72 ? 0.249 5.597 -4.425 1.00 90.50 72 PHE A O 1
ATOM 517 N N . PRO A 1 73 ? 1.674 7.013 -3.417 1.00 92.50 73 PRO A N 1
ATOM 518 C CA . PRO A 1 73 ? 2.150 6.056 -2.424 1.00 92.50 73 PRO A CA 1
ATOM 519 C C . PRO A 1 73 ? 1.122 5.845 -1.308 1.00 92.50 73 PRO A C 1
ATOM 521 O O . PRO A 1 73 ? 0.303 6.725 -1.032 1.00 92.50 73 PRO A O 1
ATOM 524 N N . LEU A 1 74 ? 1.187 4.696 -0.638 1.00 93.19 74 LEU A N 1
ATOM 525 C CA . LEU A 1 74 ? 0.387 4.447 0.553 1.00 93.19 74 LEU A CA 1
ATOM 526 C C . LEU A 1 74 ? 0.935 5.273 1.725 1.00 93.19 74 LEU A C 1
ATOM 528 O O . LEU A 1 74 ? 2.123 5.237 2.042 1.00 93.19 74 LEU A O 1
ATOM 532 N N . SER A 1 75 ? 0.042 5.992 2.397 1.00 90.81 75 SER A N 1
ATOM 533 C CA . SER A 1 75 ? 0.312 6.702 3.649 1.00 90.81 75 SER A CA 1
ATOM 534 C C . SER A 1 75 ? -0.445 6.058 4.816 1.00 90.81 75 SER A C 1
ATOM 536 O O . SER A 1 75 ? -1.220 5.111 4.637 1.00 90.81 75 SER A O 1
ATOM 538 N N . ALA A 1 76 ? -0.274 6.615 6.017 1.00 88.94 76 ALA A N 1
ATOM 539 C CA . ALA A 1 76 ? -1.094 6.297 7.184 1.00 88.94 76 ALA A CA 1
ATOM 540 C C . ALA A 1 76 ? -2.609 6.418 6.915 1.00 88.94 76 ALA A C 1
ATOM 542 O O . ALA A 1 76 ? -3.389 5.620 7.439 1.00 88.94 76 ALA A O 1
ATOM 543 N N . GLU A 1 77 ? -3.019 7.374 6.077 1.00 91.19 77 GLU A N 1
ATOM 544 C CA . GLU A 1 77 ? -4.429 7.637 5.748 1.00 91.19 77 GLU A CA 1
ATOM 545 C C . GLU A 1 77 ? -5.059 6.481 4.961 1.00 91.19 77 GLU A C 1
ATOM 547 O O . GLU A 1 77 ? -6.255 6.223 5.084 1.00 91.19 77 GLU A O 1
ATOM 552 N N . SER A 1 78 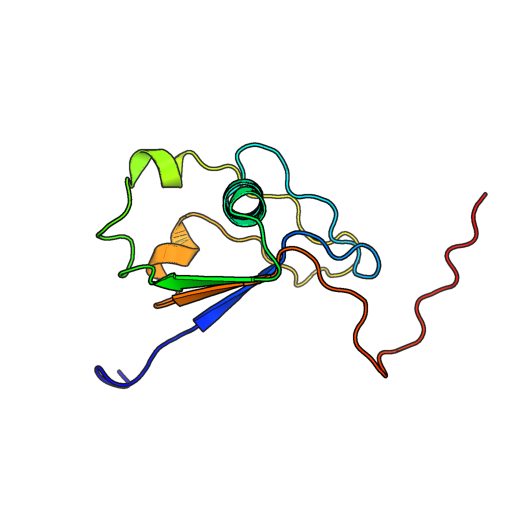? -4.250 5.671 4.269 1.00 92.88 78 SER A N 1
ATOM 553 C CA . SER A 1 78 ? -4.725 4.475 3.557 1.00 92.88 78 SER A CA 1
ATOM 554 C C . SER A 1 78 ? -5.481 3.503 4.474 1.00 92.88 78 SER A C 1
ATOM 556 O O . SER A 1 78 ? -6.380 2.795 4.028 1.00 92.88 78 SER A O 1
ATOM 558 N N . PHE A 1 79 ? -5.148 3.454 5.769 1.00 91.69 79 PHE A N 1
ATOM 559 C CA . PHE A 1 79 ? -5.846 2.592 6.729 1.00 91.69 79 PHE A CA 1
ATOM 560 C C . PHE A 1 79 ? -7.228 3.110 7.137 1.00 91.69 79 PHE A C 1
ATOM 562 O O . PHE A 1 79 ? -8.015 2.350 7.704 1.00 91.69 79 PHE A O 1
ATOM 569 N N . THR A 1 80 ? -7.521 4.384 6.889 1.00 91.44 80 THR A N 1
ATOM 570 C CA . THR A 1 80 ? -8.843 4.981 7.109 1.00 91.44 80 THR A CA 1
ATOM 571 C C . THR A 1 80 ? -9.637 5.136 5.817 1.00 91.44 80 THR A C 1
ATOM 573 O O . THR A 1 80 ? -10.864 5.100 5.874 1.00 91.44 80 THR A O 1
ATOM 576 N N . ASP A 1 81 ? -8.955 5.259 4.678 1.00 92.25 81 ASP A N 1
ATOM 577 C CA . ASP A 1 81 ? -9.574 5.456 3.362 1.00 92.25 81 ASP A CA 1
ATOM 578 C C . ASP A 1 81 ? -10.076 4.152 2.732 1.00 92.25 81 ASP A C 1
ATOM 580 O O . ASP A 1 81 ? -11.031 4.157 1.950 1.00 92.25 81 ASP A O 1
ATOM 584 N N . PHE A 1 82 ? -9.452 3.025 3.082 1.00 93.88 82 PHE A N 1
ATOM 585 C CA . PHE A 1 82 ? -9.801 1.705 2.569 1.00 93.88 82 PHE A CA 1
ATOM 586 C C . PHE A 1 82 ? -10.250 0.782 3.695 1.00 93.88 82 PHE A C 1
ATOM 588 O O . PHE A 1 82 ? -9.661 0.794 4.772 1.00 93.88 82 PHE A O 1
ATOM 595 N N . ASP A 1 83 ? -11.237 -0.075 3.431 1.00 93.94 83 ASP A N 1
ATOM 596 C CA . ASP A 1 83 ? -11.645 -1.146 4.351 1.00 93.94 83 ASP A CA 1
ATOM 597 C C . ASP A 1 83 ? -10.646 -2.319 4.307 1.00 93.94 83 ASP A C 1
ATOM 599 O O . ASP A 1 83 ? -10.399 -2.998 5.311 1.00 93.94 83 ASP A O 1
ATOM 603 N N . TYR A 1 84 ? -10.047 -2.540 3.130 1.00 94.94 84 TYR A N 1
ATOM 604 C CA . TYR A 1 84 ? -9.016 -3.547 2.888 1.00 94.94 84 TYR A CA 1
ATOM 605 C C . TYR A 1 84 ? -7.896 -3.002 2.001 1.00 94.94 84 TYR A C 1
ATOM 607 O O . TYR A 1 84 ? -8.141 -2.23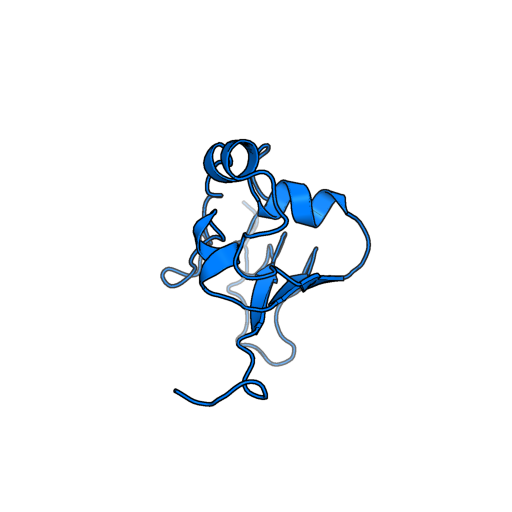4 1.072 1.00 94.94 84 TYR A O 1
ATOM 615 N N . LEU A 1 85 ? -6.677 -3.483 2.234 1.00 95.62 85 LEU A N 1
ATOM 616 C CA . LEU A 1 85 ? -5.528 -3.283 1.357 1.00 95.62 85 LEU A CA 1
ATOM 617 C C . LEU A 1 85 ? -5.117 -4.615 0.731 1.00 95.62 85 LEU A C 1
ATOM 619 O O . LEU A 1 85 ? -4.734 -5.543 1.441 1.00 95.62 85 LEU A O 1
ATOM 623 N N . ALA A 1 86 ? -5.181 -4.703 -0.593 1.00 96.69 86 ALA A N 1
ATOM 624 C CA . ALA A 1 86 ? -4.561 -5.774 -1.360 1.00 96.69 86 ALA A CA 1
ATOM 625 C C . ALA A 1 86 ? -3.172 -5.310 -1.811 1.00 96.69 86 ALA A C 1
ATOM 627 O O . ALA A 1 86 ? -3.046 -4.370 -2.593 1.00 96.69 86 ALA A O 1
ATOM 628 N N . PHE A 1 87 ? -2.123 -5.944 -1.308 1.00 96.44 87 PHE A N 1
ATOM 629 C CA . PHE A 1 87 ? -0.744 -5.569 -1.584 1.00 96.44 87 PHE A CA 1
ATOM 630 C C . PHE A 1 87 ? -0.038 -6.661 -2.378 1.00 96.44 87 PHE A C 1
ATOM 632 O O . PHE A 1 87 ? -0.008 -7.808 -1.943 1.00 96.44 87 PHE A O 1
ATOM 639 N N . PHE A 1 88 ? 0.547 -6.305 -3.519 1.00 96.06 88 PHE A N 1
ATOM 640 C CA . PHE A 1 88 ? 1.349 -7.205 -4.347 1.00 96.06 88 PHE A CA 1
ATOM 641 C C . PHE A 1 88 ? 2.831 -6.886 -4.156 1.00 96.06 88 PHE A C 1
ATOM 643 O O . PHE A 1 88 ? 3.237 -5.734 -4.289 1.00 96.06 88 PHE A O 1
ATOM 650 N N . HIS A 1 89 ? 3.653 -7.886 -3.838 1.00 94.75 89 HIS A N 1
ATOM 651 C CA . HIS A 1 89 ? 5.059 -7.639 -3.491 1.00 94.75 89 HIS A CA 1
ATOM 652 C C . HIS A 1 89 ? 5.862 -7.187 -4.713 1.00 94.75 89 HIS A C 1
ATOM 654 O O . HIS A 1 89 ? 6.604 -6.209 -4.650 1.00 94.75 89 HIS A O 1
ATOM 660 N N . GLU A 1 90 ? 5.656 -7.865 -5.837 1.00 93.62 90 GLU A N 1
ATOM 661 C CA . GLU A 1 90 ? 6.261 -7.543 -7.121 1.00 93.62 90 GLU A CA 1
ATOM 662 C C . GLU A 1 90 ? 5.237 -7.790 -8.229 1.00 93.62 90 GLU A C 1
ATOM 664 O O . GLU A 1 90 ? 4.468 -8.754 -8.179 1.00 93.62 90 GLU A O 1
ATOM 669 N N . THR A 1 91 ? 5.196 -6.894 -9.211 1.00 92.06 91 THR A N 1
ATOM 670 C CA . THR A 1 91 ? 4.358 -7.047 -10.400 1.00 92.06 91 THR A CA 1
ATOM 671 C C . THR A 1 91 ? 5.148 -6.693 -11.647 1.00 92.06 91 THR A C 1
ATOM 673 O O . THR A 1 91 ? 5.721 -5.602 -11.732 1.00 92.06 91 THR A O 1
ATOM 676 N N . ASP A 1 92 ? 5.083 -7.569 -12.641 1.00 89.81 92 ASP A N 1
ATOM 677 C CA . ASP A 1 92 ? 5.656 -7.326 -13.959 1.00 89.81 92 ASP A CA 1
ATOM 678 C C . ASP A 1 92 ? 4.760 -6.421 -14.813 1.00 89.81 92 ASP A C 1
ATOM 680 O O . ASP A 1 92 ? 3.612 -6.103 -14.474 1.00 89.81 92 ASP A O 1
ATOM 684 N N . TYR A 1 93 ? 5.281 -6.032 -15.975 1.00 85.81 93 TYR A N 1
ATOM 685 C CA . TYR A 1 93 ? 4.504 -5.317 -16.974 1.00 85.81 93 TYR A CA 1
ATOM 686 C C . TYR A 1 93 ? 3.266 -6.110 -17.418 1.00 85.81 93 TYR A C 1
ATOM 688 O O . TYR A 1 93 ? 3.306 -7.327 -17.619 1.00 85.81 93 TYR A O 1
ATOM 696 N N . ALA A 1 94 ? 2.145 -5.407 -17.590 1.00 85.88 94 ALA A N 1
ATOM 697 C CA . ALA A 1 94 ? 0.879 -6.033 -17.943 1.00 85.88 94 ALA A CA 1
ATOM 698 C C . ALA A 1 94 ? 0.980 -6.770 -19.289 1.00 85.88 94 ALA A C 1
ATOM 700 O O . ALA A 1 94 ? 1.478 -6.236 -20.284 1.00 85.88 94 ALA A O 1
ATOM 701 N N . ARG A 1 95 ? 0.449 -7.998 -19.347 1.00 82.69 95 ARG A N 1
ATOM 702 C CA . ARG A 1 95 ? 0.374 -8.750 -20.608 1.00 82.69 95 ARG A CA 1
ATOM 703 C C . ARG A 1 95 ? -0.492 -7.990 -21.607 1.00 82.69 95 ARG A C 1
ATOM 705 O O . ARG A 1 95 ? -1.618 -7.620 -21.288 1.00 82.69 95 ARG A O 1
ATOM 712 N N . GLY A 1 96 ? 0.027 -7.795 -22.817 1.00 83.81 96 GLY A N 1
ATOM 713 C CA . GLY A 1 96 ? -0.654 -7.016 -23.854 1.00 83.81 96 GLY A CA 1
ATOM 714 C C . GLY A 1 96 ? -0.635 -5.503 -23.617 1.00 83.81 96 GLY A C 1
ATOM 715 O O . GLY A 1 96 ? -1.359 -4.786 -24.302 1.00 83.81 96 GLY A O 1
ATOM 716 N N . GLY A 1 97 ? 0.167 -5.012 -22.664 1.00 78.56 97 GLY A N 1
ATOM 717 C CA . GLY A 1 97 ? 0.442 -3.586 -22.529 1.00 78.56 97 GLY A CA 1
ATOM 718 C C . GLY A 1 97 ? 1.213 -3.031 -23.732 1.00 78.56 97 GLY A C 1
ATOM 719 O O . GLY A 1 97 ? 1.727 -3.777 -24.569 1.00 78.56 97 GLY A O 1
ATOM 720 N N . TRP A 1 98 ? 1.296 -1.704 -23.811 1.00 80.56 98 TRP A N 1
ATOM 721 C CA . TRP A 1 98 ? 2.083 -1.027 -24.839 1.00 80.56 98 TRP A CA 1
ATOM 722 C C . TRP A 1 98 ? 3.559 -1.443 -24.766 1.00 80.56 98 TRP A C 1
ATOM 724 O O . TRP A 1 98 ? 4.074 -1.669 -23.674 1.00 80.56 98 TRP A O 1
ATOM 734 N N . PRO A 1 99 ? 4.276 -1.532 -25.896 1.00 80.69 99 PRO A N 1
ATOM 735 C CA . PRO A 1 99 ? 5.704 -1.811 -25.859 1.00 80.69 99 PRO A CA 1
ATOM 736 C C . PRO A 1 99 ? 6.422 -0.821 -24.939 1.00 80.69 99 PRO A C 1
ATOM 738 O O . PRO A 1 99 ? 6.249 0.395 -25.062 1.00 80.69 99 PRO A O 1
ATOM 741 N N . LEU A 1 100 ? 7.212 -1.344 -24.002 1.00 75.50 100 LEU A N 1
ATOM 742 C CA . LEU A 1 100 ? 8.104 -0.512 -23.207 1.00 75.50 100 LEU A CA 1
ATOM 743 C C . LEU A 1 100 ? 9.142 0.106 -24.155 1.00 75.50 100 LEU A C 1
ATOM 745 O O . LEU A 1 100 ? 9.621 -0.599 -25.044 1.00 75.50 100 LEU A O 1
ATOM 749 N N . PRO A 1 101 ? 9.508 1.389 -23.992 1.00 70.25 101 PRO A N 1
ATOM 750 C CA . PRO A 1 101 ? 10.625 1.954 -24.735 1.00 70.25 101 PRO A CA 1
ATOM 751 C C . PRO A 1 101 ? 11.871 1.100 -24.486 1.00 70.25 101 PRO A C 1
ATOM 753 O O . PRO A 1 101 ? 12.159 0.778 -23.327 1.00 70.25 101 PRO A O 1
ATOM 756 N N . ASP A 1 102 ? 12.590 0.737 -25.552 1.00 62.41 102 ASP A N 1
ATOM 757 C CA . ASP A 1 102 ? 13.833 -0.026 -25.448 1.00 62.41 102 ASP A CA 1
ATOM 758 C C . ASP A 1 102 ? 14.755 0.673 -24.452 1.00 62.41 102 ASP A C 1
ATOM 760 O O . ASP A 1 102 ? 15.213 1.798 -24.664 1.00 62.41 102 ASP A O 1
ATOM 764 N N . THR A 1 103 ? 15.002 0.022 -23.318 1.00 55.84 103 THR A N 1
ATOM 765 C CA . THR A 1 103 ? 15.942 0.539 -22.328 1.00 55.84 103 THR A CA 1
ATOM 766 C C . THR A 1 103 ? 17.334 0.207 -22.854 1.00 55.84 103 THR A C 1
ATOM 768 O O . THR A 1 103 ? 17.898 -0.832 -22.523 1.00 55.84 103 THR A O 1
ATOM 771 N N . GLN A 1 104 ? 17.852 1.032 -23.769 1.00 39.94 104 GLN A N 1
ATOM 772 C CA . GLN A 1 104 ? 19.224 0.906 -24.250 1.00 39.94 104 GLN A CA 1
ATOM 773 C C . GLN A 1 104 ? 20.172 1.129 -23.070 1.00 39.94 104 GLN A C 1
ATOM 775 O O . GLN A 1 104 ? 20.269 2.229 -22.527 1.00 39.94 104 GLN A O 1
ATOM 780 N N . ALA A 1 105 ? 20.840 0.052 -22.662 1.00 40.75 105 ALA A N 1
ATOM 781 C CA . ALA A 1 105 ? 21.993 0.108 -21.786 1.00 40.75 105 ALA A CA 1
ATOM 782 C C . ALA A 1 105 ? 23.106 0.903 -22.490 1.00 40.75 105 ALA A C 1
ATOM 784 O O . ALA A 1 105 ? 23.527 0.534 -23.588 1.00 40.75 105 ALA A O 1
ATOM 785 N N . HIS A 1 106 ? 23.556 1.978 -21.848 1.00 36.59 106 HIS A N 1
ATOM 786 C CA . HIS A 1 106 ? 24.826 2.643 -22.118 1.00 36.59 106 HIS A CA 1
ATOM 787 C C . HIS A 1 106 ? 25.706 2.530 -20.878 1.00 36.59 106 HIS A C 1
ATOM 789 O O . HIS A 1 106 ? 25.161 2.706 -19.764 1.00 36.59 106 HIS A O 1
#

Sequence (106 aa):
MLGTQYAIIGTGVGVSKENGIASPEEGSLEARLTALGGAAALLPTYNGKRLPTTEIAALSTRTGSTKNTTYFPLSAESFTDFDYLAFFHETDYARGGWPLPDTQAH

pLDDT: mean 87.48, std 10.76, range [36.59, 96.69]